Protein AF-A0A6H1TUM7-F1 (afdb_monomer)

Solvent-accessible surface area (backbone atoms only — not comparable to full-atom values): 3589 Å² total; per-residue (Å²): 132,90,58,77,64,56,61,51,48,51,48,52,51,26,69,76,66,36,39,40,32,55,65,56,48,53,50,50,62,59,49,71,78,49,98,64,56,75,65,57,52,49,52,48,51,50,53,54,52,33,38,78,70,64,69,26,46,82,38,83,118

Structure (mmCIF, N/CA/C/O backbone):
data_AF-A0A6H1TUM7-F1
#
_entry.id   AF-A0A6H1TUM7-F1
#
loop_
_atom_site.group_PDB
_atom_site.id
_atom_site.type_symbol
_atom_site.label_atom_id
_atom_site.label_alt_id
_atom_site.label_comp_id
_atom_site.label_asym_id
_atom_site.label_entity_id
_atom_site.label_seq_id
_atom_site.pdbx_PDB_ins_code
_atom_site.Cartn_x
_atom_site.Cartn_y
_atom_site.Cartn_z
_atom_site.occupancy
_atom_site.B_iso_or_equiv
_atom_site.auth_seq_id
_atom_site.auth_comp_id
_atom_site.auth_asym_id
_atom_site.auth_atom_id
_atom_site.pdbx_PDB_model_num
ATOM 1 N N . MET A 1 1 ? -1.805 -10.150 15.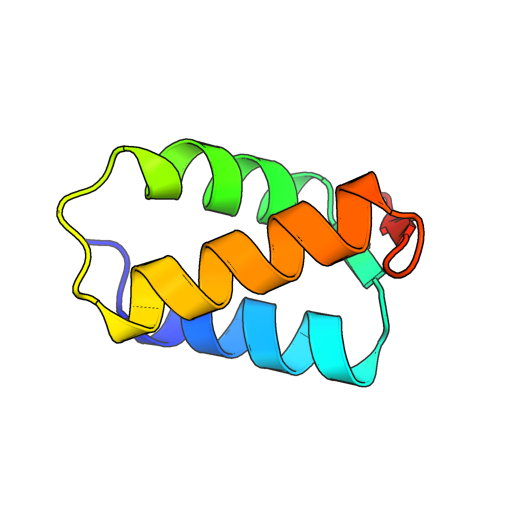919 1.00 44.62 1 MET A N 1
ATOM 2 C CA . MET A 1 1 ? -2.028 -8.702 15.726 1.00 44.62 1 MET A CA 1
ATOM 3 C C . MET A 1 1 ? -1.060 -8.230 14.657 1.00 44.62 1 MET A C 1
ATOM 5 O O . MET A 1 1 ? 0.133 -8.415 14.852 1.00 44.62 1 MET A O 1
ATOM 9 N N . LEU A 1 2 ? -1.547 -7.714 13.527 1.00 49.31 2 LEU A N 1
ATOM 10 C CA . LEU A 1 2 ? -0.685 -7.021 12.562 1.00 49.31 2 LEU A CA 1
ATOM 11 C C . LEU A 1 2 ? -0.237 -5.719 13.236 1.00 49.31 2 LEU A C 1
ATOM 13 O O . LEU A 1 2 ? -1.077 -4.987 13.760 1.00 49.31 2 LEU A O 1
ATOM 17 N N . SER A 1 3 ? 1.070 -5.500 13.353 1.00 58.56 3 SER A N 1
ATOM 18 C CA . SER A 1 3 ? 1.600 -4.346 14.074 1.00 58.56 3 SER A CA 1
ATOM 19 C C . SER A 1 3 ? 1.465 -3.092 13.209 1.00 58.56 3 SER A C 1
ATOM 21 O O . SER A 1 3 ? 1.706 -3.128 12.005 1.00 58.56 3 SER A O 1
ATOM 23 N N . ASN A 1 4 ? 1.113 -1.975 13.847 1.00 66.12 4 ASN A N 1
ATOM 24 C CA . ASN A 1 4 ? 1.009 -0.618 13.284 1.00 66.12 4 ASN A CA 1
ATOM 25 C C . ASN A 1 4 ? 2.183 -0.269 12.324 1.00 66.12 4 ASN A C 1
ATOM 27 O O . ASN A 1 4 ? 2.013 0.390 11.300 1.00 66.12 4 ASN A O 1
ATOM 31 N N . SER A 1 5 ? 3.361 -0.842 12.596 1.00 77.50 5 SER A N 1
ATOM 32 C CA . SER A 1 5 ? 4.577 -0.776 11.774 1.00 77.50 5 SER A CA 1
ATOM 33 C C . SER A 1 5 ? 4.392 -1.187 10.307 1.00 77.50 5 SER A C 1
ATOM 35 O O . SER A 1 5 ? 5.013 -0.590 9.434 1.00 77.50 5 SER A O 1
ATOM 37 N N . GLN A 1 6 ? 3.563 -2.191 10.006 1.00 85.38 6 GLN A N 1
ATOM 38 C CA . GLN A 1 6 ? 3.462 -2.740 8.647 1.00 85.38 6 GLN A CA 1
ATOM 39 C C . GLN A 1 6 ? 2.709 -1.807 7.690 1.00 85.38 6 GLN A C 1
ATOM 41 O O . GLN A 1 6 ? 3.100 -1.670 6.535 1.00 85.38 6 GLN A O 1
ATOM 46 N N . ILE A 1 7 ? 1.652 -1.129 8.154 1.00 88.00 7 ILE A N 1
ATOM 47 C CA . ILE A 1 7 ? 0.908 -0.160 7.324 1.00 88.00 7 ILE A CA 1
ATOM 48 C C . ILE A 1 7 ? 1.807 1.029 6.985 1.00 88.00 7 ILE A C 1
ATOM 50 O O . ILE A 1 7 ? 1.820 1.490 5.844 1.00 88.00 7 ILE A O 1
ATOM 54 N N . GLN A 1 8 ? 2.563 1.508 7.975 1.00 91.12 8 GLN A N 1
ATOM 55 C CA . GLN A 1 8 ? 3.499 2.613 7.798 1.00 91.12 8 GLN A CA 1
ATOM 56 C C . GLN A 1 8 ? 4.614 2.253 6.816 1.00 91.12 8 GLN A C 1
ATOM 58 O O . GLN A 1 8 ? 4.915 3.046 5.929 1.00 91.12 8 GLN A O 1
ATOM 63 N N . GLU A 1 9 ? 5.183 1.052 6.922 1.00 93.00 9 GLU A N 1
ATOM 64 C CA . 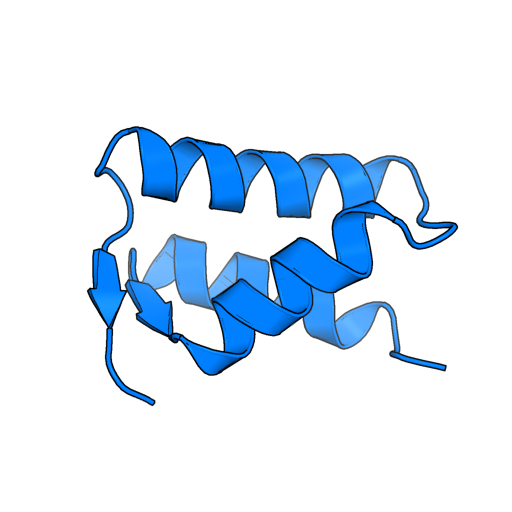GLU A 1 9 ? 6.219 0.578 6.003 1.00 93.00 9 GLU A CA 1
ATOM 65 C C . GLU A 1 9 ? 5.710 0.502 4.557 1.00 93.00 9 GLU A C 1
ATOM 67 O O . GLU A 1 9 ? 6.331 1.073 3.659 1.00 93.00 9 GLU A O 1
ATOM 72 N N . VAL A 1 10 ? 4.535 -0.101 4.333 1.00 93.12 10 VAL A N 1
ATOM 73 C CA . VAL A 1 10 ? 3.905 -0.142 3.001 1.00 93.12 10 VAL A CA 1
ATOM 74 C C . VAL A 1 10 ? 3.636 1.271 2.486 1.00 93.12 10 VAL A C 1
ATOM 76 O O . VAL A 1 10 ? 3.898 1.565 1.323 1.00 93.12 10 VAL A O 1
ATOM 79 N N . PHE A 1 11 ? 3.156 2.176 3.342 1.00 93.44 11 PHE A N 1
ATOM 80 C CA . PHE A 1 11 ? 2.910 3.565 2.964 1.00 93.44 11 PHE A CA 1
ATOM 81 C C . PHE A 1 11 ? 4.187 4.299 2.546 1.00 93.44 11 PHE A C 1
ATOM 83 O O . PHE A 1 11 ? 4.186 4.981 1.517 1.00 93.44 11 PHE A O 1
ATOM 90 N N . ILE A 1 12 ? 5.273 4.154 3.308 1.00 94.12 12 ILE A N 1
ATOM 91 C CA . ILE A 1 12 ? 6.570 4.767 3.005 1.00 94.12 12 ILE A CA 1
ATOM 92 C C . ILE A 1 12 ? 7.114 4.202 1.691 1.00 94.12 12 ILE A C 1
ATOM 94 O O . ILE A 1 12 ? 7.414 4.967 0.773 1.00 94.12 12 ILE A O 1
ATOM 98 N N . ASN A 1 13 ? 7.166 2.876 1.558 1.00 95.31 13 ASN A N 1
ATOM 99 C CA . ASN A 1 13 ? 7.706 2.213 0.373 1.00 95.31 13 ASN A CA 1
ATOM 100 C C . ASN A 1 13 ? 6.897 2.547 -0.883 1.00 95.31 13 ASN A C 1
ATOM 102 O O . ASN A 1 13 ? 7.481 2.891 -1.914 1.00 95.31 13 ASN A O 1
ATOM 106 N N . ALA A 1 14 ? 5.565 2.527 -0.799 1.00 95.31 14 ALA A N 1
ATOM 107 C CA . ALA 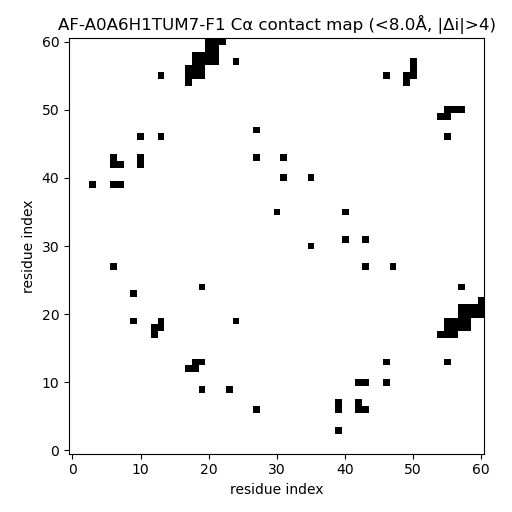A 1 14 ? 4.697 2.894 -1.912 1.00 95.31 14 ALA A CA 1
ATOM 108 C C . ALA A 1 14 ? 4.840 4.372 -2.292 1.00 95.31 14 ALA A C 1
ATOM 110 O O . ALA A 1 14 ? 4.874 4.697 -3.473 1.00 95.31 14 ALA A O 1
ATOM 111 N N . SER A 1 15 ? 4.985 5.272 -1.316 1.00 93.69 15 SER A N 1
ATOM 112 C CA . SER A 1 15 ? 5.164 6.704 -1.589 1.00 93.69 15 SER A CA 1
ATOM 113 C C . SER A 1 15 ? 6.505 7.012 -2.257 1.00 93.69 15 SER A C 1
ATOM 115 O O . SER A 1 15 ? 6.567 7.879 -3.126 1.00 93.69 15 SER A O 1
ATOM 117 N N . LEU A 1 16 ? 7.568 6.299 -1.872 1.00 95.62 16 LEU A N 1
ATOM 118 C CA . LEU A 1 16 ? 8.903 6.474 -2.448 1.00 95.62 16 LEU A CA 1
ATOM 119 C C . LEU A 1 16 ? 9.026 5.837 -3.834 1.00 95.62 16 LEU A C 1
ATOM 121 O O . LEU A 1 16 ? 9.638 6.414 -4.729 1.00 95.62 16 LEU A O 1
ATOM 125 N N . SER A 1 17 ? 8.459 4.644 -4.014 1.00 96.75 17 SER A N 1
ATOM 126 C CA . SER A 1 17 ? 8.612 3.865 -5.247 1.00 96.75 17 SER A CA 1
ATOM 127 C C . SER A 1 17 ? 7.490 4.073 -6.262 1.00 96.75 17 SER A C 1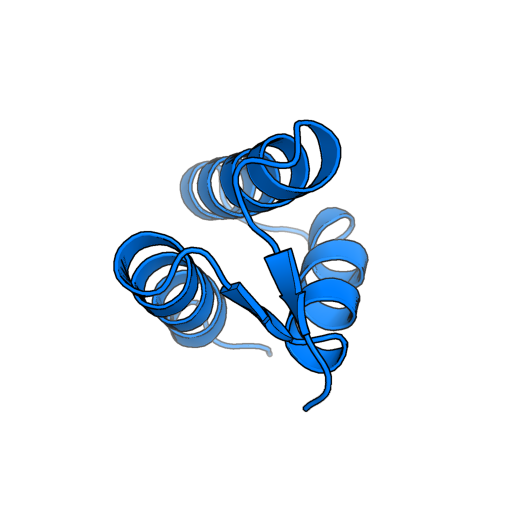
ATOM 129 O O . SER A 1 17 ? 7.651 3.683 -7.418 1.00 96.75 17 SER A O 1
ATOM 131 N N . GLN A 1 18 ? 6.356 4.638 -5.835 1.00 96.88 18 GLN A N 1
ATOM 132 C CA . GLN A 1 18 ? 5.093 4.689 -6.583 1.00 96.88 18 GLN A CA 1
ATOM 133 C C . GLN A 1 18 ? 4.623 3.299 -7.046 1.00 96.88 18 GLN A C 1
ATOM 135 O O . GLN A 1 18 ? 3.935 3.155 -8.058 1.00 96.88 18 GLN A O 1
ATOM 140 N N . LYS A 1 19 ? 5.010 2.252 -6.311 1.00 97.38 19 LYS A N 1
ATOM 141 C CA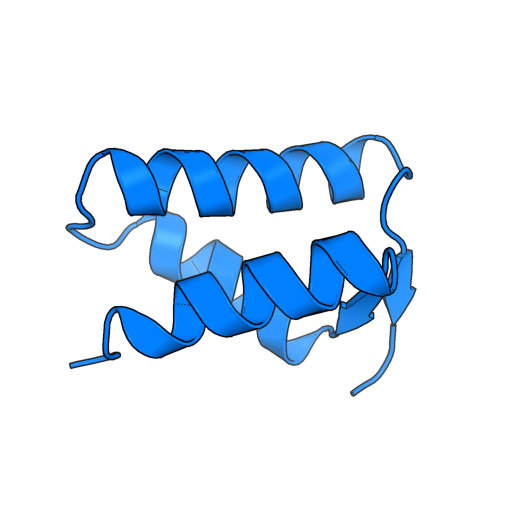 . LYS A 1 19 ? 4.677 0.856 -6.594 1.00 97.38 19 LYS A CA 1
ATOM 142 C C . LYS A 1 19 ? 4.065 0.206 -5.365 1.00 97.38 19 LYS A C 1
ATOM 144 O O . LYS A 1 19 ? 4.468 0.479 -4.241 1.00 97.38 19 LYS A O 1
ATOM 149 N N . VAL A 1 20 ? 3.104 -0.676 -5.603 1.00 96.75 20 VAL A N 1
ATOM 150 C CA . VAL A 1 20 ? 2.485 -1.522 -4.580 1.00 96.75 20 VAL A CA 1
ATOM 151 C C . VAL A 1 20 ? 2.468 -2.943 -5.119 1.00 96.75 20 VAL A C 1
ATOM 153 O O . VAL A 1 20 ? 2.013 -3.182 -6.236 1.00 96.75 20 VAL A O 1
ATOM 156 N N . THR A 1 21 ? 2.976 -3.904 -4.359 1.00 96.50 21 THR A N 1
ATOM 157 C CA . THR A 1 21 ? 2.915 -5.312 -4.760 1.00 96.50 21 THR A CA 1
ATOM 158 C C . THR A 1 21 ? 1.497 -5.864 -4.601 1.00 96.50 21 THR A C 1
ATOM 160 O O . THR A 1 21 ? 0.716 -5.392 -3.774 1.00 96.50 21 THR A O 1
ATOM 163 N N . HIS A 1 22 ? 1.154 -6.928 -5.329 1.00 94.69 22 HIS A N 1
ATOM 164 C CA . HIS A 1 22 ? -0.141 -7.607 -5.155 1.00 94.69 22 HIS A CA 1
ATOM 165 C C . HIS A 1 22 ? -0.364 -8.099 -3.716 1.00 94.69 22 HIS A C 1
ATOM 167 O O . HIS A 1 22 ? -1.479 -8.041 -3.196 1.00 94.69 22 HIS A O 1
ATOM 173 N N . ARG A 1 23 ? 0.702 -8.550 -3.042 1.00 93.75 23 ARG A N 1
ATOM 174 C CA . ARG A 1 23 ? 0.648 -8.952 -1.632 1.00 93.75 23 ARG A CA 1
ATOM 175 C C . ARG A 1 23 ? 0.270 -7.783 -0.721 1.00 93.75 23 ARG A C 1
ATOM 177 O O . ARG A 1 23 ? -0.619 -7.934 0.114 1.00 93.75 23 ARG A O 1
ATOM 184 N N . GLU A 1 24 ? 0.931 -6.639 -0.877 1.00 94.62 24 GLU A N 1
ATOM 185 C CA . GLU A 1 24 ? 0.632 -5.427 -0.105 1.00 94.62 24 GLU A CA 1
ATOM 186 C C . GLU A 1 24 ? -0.769 -4.908 -0.413 1.00 94.62 24 GLU A C 1
ATOM 188 O O . GLU A 1 24 ? -1.503 -4.546 0.500 1.00 94.62 24 GLU A O 1
ATOM 193 N N . TRP A 1 25 ? -1.180 -4.946 -1.680 1.00 94.12 25 TRP A N 1
ATOM 194 C CA . TRP A 1 25 ? -2.529 -4.574 -2.084 1.00 94.12 25 TRP A CA 1
ATOM 195 C C . TRP A 1 25 ? -3.590 -5.402 -1.358 1.00 94.12 25 TRP A C 1
ATOM 197 O O . TRP A 1 25 ? -4.487 -4.846 -0.727 1.00 94.12 25 TRP A O 1
ATOM 207 N N . ASN A 1 26 ? -3.453 -6.729 -1.365 1.00 92.88 26 ASN A N 1
ATOM 208 C CA . ASN A 1 26 ? -4.383 -7.622 -0.674 1.00 92.88 26 ASN A CA 1
ATOM 209 C C . ASN A 1 26 ? -4.405 -7.376 0.841 1.00 92.88 26 ASN A C 1
ATOM 211 O O . ASN A 1 26 ? -5.474 -7.385 1.456 1.00 92.88 26 ASN A O 1
ATOM 215 N N . LEU A 1 27 ? -3.239 -7.112 1.440 1.00 91.50 27 LEU A N 1
ATOM 216 C CA . LEU A 1 27 ? -3.135 -6.734 2.847 1.00 91.50 27 LEU A CA 1
ATOM 217 C C . LEU A 1 27 ? -3.918 -5.444 3.132 1.00 91.50 27 LEU A C 1
ATOM 219 O O . LEU A 1 27 ? -4.728 -5.418 4.056 1.00 91.50 27 LEU A O 1
ATOM 223 N N . LEU A 1 28 ? -3.719 -4.396 2.330 1.00 92.25 28 LEU A N 1
ATOM 224 C CA . LEU A 1 28 ? -4.406 -3.110 2.482 1.00 92.25 28 LEU A CA 1
ATOM 225 C C . LEU A 1 28 ? -5.929 -3.253 2.338 1.00 92.25 28 LEU A C 1
ATOM 227 O O . LEU A 1 28 ? -6.671 -2.684 3.141 1.00 92.25 28 LEU A O 1
ATOM 231 N N . GLN A 1 29 ? -6.395 -4.050 1.371 1.00 91.00 29 GLN A N 1
ATOM 232 C CA . GLN A 1 29 ? -7.822 -4.326 1.166 1.00 91.00 29 GLN A CA 1
ATOM 233 C C . GLN A 1 29 ? -8.447 -5.046 2.368 1.00 91.00 29 GLN A C 1
ATOM 235 O O . GLN A 1 29 ? -9.518 -4.656 2.835 1.00 91.00 29 GLN A O 1
ATOM 240 N N . HIS A 1 30 ? -7.761 -6.047 2.926 1.00 90.25 30 HIS A N 1
ATOM 241 C CA . HIS A 1 30 ? -8.218 -6.734 4.136 1.00 90.25 30 HIS A CA 1
ATOM 242 C C . HIS A 1 30 ? -8.255 -5.790 5.349 1.00 90.25 30 HIS A C 1
ATOM 244 O O . HIS A 1 30 ? -9.222 -5.763 6.112 1.00 90.25 30 HIS A O 1
ATOM 250 N N . LEU A 1 31 ? -7.223 -4.957 5.496 1.00 89.12 31 LEU A N 1
ATOM 251 C CA . LEU A 1 31 ? -7.089 -4.009 6.597 1.00 89.12 31 LEU A CA 1
ATOM 252 C C . LEU A 1 31 ? -8.136 -2.886 6.580 1.00 89.12 31 LEU A C 1
ATOM 254 O O . LEU A 1 31 ? -8.427 -2.329 7.636 1.00 89.12 31 LEU A O 1
ATOM 258 N N . MET A 1 32 ? -8.772 -2.579 5.444 1.00 86.19 32 MET A N 1
ATOM 259 C CA . MET A 1 32 ? -9.869 -1.600 5.411 1.00 86.19 32 MET A CA 1
ATOM 260 C C . MET A 1 32 ? -11.064 -1.983 6.298 1.00 86.19 32 MET A C 1
ATOM 262 O O . MET A 1 32 ? -11.800 -1.096 6.733 1.00 86.19 32 MET A O 1
ATOM 266 N N . GLN A 1 33 ? -11.258 -3.277 6.569 1.00 86.19 33 GLN A N 1
ATOM 267 C CA . GLN A 1 33 ? -12.334 -3.780 7.431 1.00 86.19 33 GLN A CA 1
ATOM 268 C C . GLN A 1 33 ? -11.899 -3.943 8.898 1.00 86.19 33 GLN A C 1
ATOM 270 O O . GLN A 1 33 ? -12.728 -4.229 9.761 1.00 86.19 33 GLN A O 1
ATOM 275 N N . ALA A 1 34 ? -10.613 -3.752 9.202 1.00 87.69 34 ALA A N 1
ATOM 276 C CA . ALA A 1 34 ? -10.072 -3.921 10.543 1.00 87.69 34 ALA A CA 1
ATOM 277 C C . ALA A 1 34 ? -10.367 -2.702 11.449 1.00 87.69 34 ALA A C 1
ATOM 279 O O . ALA A 1 34 ? -10.548 -1.575 10.963 1.00 87.69 34 ALA A O 1
ATOM 280 N N . PRO A 1 35 ? -10.389 -2.883 12.786 1.00 89.00 35 PRO A N 1
ATOM 281 C CA . PRO A 1 35 ? -10.557 -1.796 13.749 1.00 89.00 35 PRO A CA 1
ATOM 282 C C . PRO A 1 35 ? -9.274 -0.954 13.870 1.00 89.00 35 PRO A C 1
ATOM 284 O O . PRO A 1 35 ? -8.584 -0.977 14.883 1.00 89.00 35 PRO A O 1
ATOM 287 N N . LEU A 1 36 ? -8.955 -0.212 12.811 1.00 88.81 36 LEU A N 1
ATOM 288 C CA . LEU A 1 36 ? -7.795 0.673 12.727 1.00 88.81 36 LEU A CA 1
ATOM 289 C C . LEU A 1 36 ? -8.089 2.067 13.284 1.00 88.81 36 LEU A C 1
ATOM 291 O O . LEU A 1 36 ? -9.234 2.554 13.249 1.00 88.81 36 LEU A O 1
ATOM 295 N N . ASN A 1 37 ? -7.033 2.739 13.734 1.00 92.12 37 ASN A N 1
ATOM 296 C CA . ASN A 1 37 ? -7.092 4.137 14.127 1.00 92.12 37 ASN A CA 1
ATOM 297 C C . ASN A 1 37 ? -7.293 5.053 12.896 1.00 92.12 37 ASN A C 1
ATOM 299 O O . ASN A 1 37 ? -7.285 4.625 11.738 1.00 92.12 37 ASN A O 1
ATOM 303 N N . GLN A 1 38 ? -7.545 6.341 13.140 1.00 91.25 38 GLN A N 1
ATOM 304 C CA . GLN A 1 38 ? -7.852 7.292 12.065 1.00 91.25 38 GLN A CA 1
ATOM 305 C C . GLN A 1 38 ? -6.665 7.552 11.128 1.00 91.25 38 GLN A C 1
ATOM 307 O O . GLN A 1 38 ? -6.871 7.785 9.937 1.00 91.25 38 GLN A O 1
ATOM 312 N N . GLU A 1 39 ? -5.440 7.521 11.642 1.0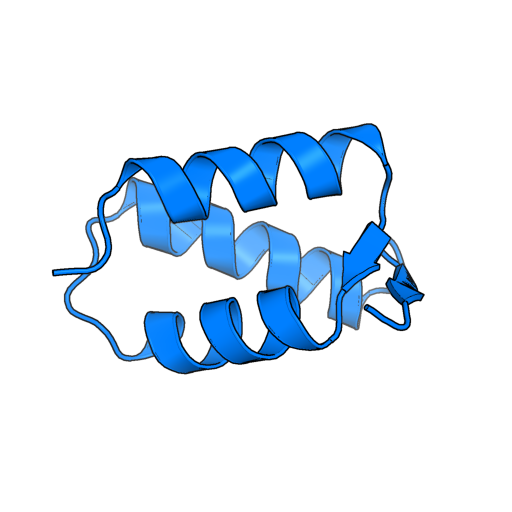0 92.06 39 GLU A N 1
ATOM 313 C CA . GLU A 1 39 ? -4.227 7.751 10.860 1.00 92.06 39 GLU A CA 1
ATOM 314 C C . GLU A 1 39 ? -3.974 6.592 9.891 1.00 92.06 39 GLU A C 1
ATOM 316 O O . GLU A 1 39 ? -3.832 6.809 8.689 1.00 92.06 39 GLU A O 1
ATOM 321 N N . GLU A 1 40 ? -4.051 5.358 10.383 1.00 91.75 40 GLU A N 1
ATOM 322 C CA . GLU A 1 40 ? -3.938 4.133 9.588 1.00 91.75 40 GLU A CA 1
ATOM 323 C C . GLU A 1 40 ? -4.987 4.091 8.472 1.00 91.75 40 GLU A C 1
ATOM 325 O O . GLU A 1 40 ? -4.658 3.876 7.304 1.00 91.75 40 GLU A O 1
ATOM 330 N N . LYS A 1 41 ? -6.251 4.393 8.797 1.00 92.75 41 LYS A N 1
ATOM 331 C CA . LYS A 1 41 ? -7.330 4.472 7.799 1.00 92.75 41 LYS A CA 1
ATOM 332 C C . LYS A 1 41 ? -7.036 5.504 6.716 1.00 92.75 41 LYS A C 1
ATOM 334 O O . LYS A 1 41 ? -7.332 5.262 5.546 1.00 92.75 41 LYS A O 1
ATOM 339 N N . ARG A 1 42 ? -6.465 6.655 7.082 1.00 93.62 42 ARG A N 1
ATOM 340 C CA . ARG A 1 42 ? -6.064 7.686 6.113 1.00 93.62 42 ARG A CA 1
ATOM 341 C C . ARG A 1 42 ? -4.912 7.205 5.236 1.00 93.62 42 ARG A C 1
ATOM 343 O O . ARG A 1 42 ? -4.988 7.406 4.027 1.00 93.62 42 ARG A O 1
ATOM 350 N N . MET A 1 43 ? -3.892 6.559 5.805 1.00 94.75 43 MET A N 1
ATOM 351 C CA . MET A 1 43 ? -2.764 6.008 5.042 1.00 94.75 43 MET A CA 1
ATOM 352 C C . MET A 1 43 ? -3.240 4.986 4.008 1.00 94.75 43 MET A C 1
ATOM 354 O O . MET A 1 43 ? -2.964 5.154 2.821 1.00 94.75 43 MET A O 1
ATOM 358 N N . ILE A 1 44 ? -4.039 3.998 4.427 1.00 94.38 44 ILE A N 1
ATOM 359 C CA . ILE A 1 44 ? -4.572 2.965 3.527 1.00 94.38 44 ILE A CA 1
ATOM 360 C C . ILE A 1 44 ? -5.402 3.597 2.407 1.00 94.38 44 ILE A C 1
ATOM 362 O O . ILE A 1 44 ? -5.150 3.329 1.234 1.00 94.38 44 ILE A O 1
ATOM 366 N N . ARG A 1 45 ? -6.347 4.490 2.739 1.00 94.75 45 ARG A N 1
ATOM 367 C CA . ARG A 1 45 ? -7.184 5.160 1.728 1.00 94.75 45 ARG A CA 1
ATOM 368 C C . ARG A 1 45 ? -6.366 5.951 0.715 1.00 94.75 45 ARG A C 1
ATOM 370 O O . ARG A 1 45 ? -6.737 5.972 -0.452 1.00 94.75 45 ARG A O 1
ATOM 377 N N . ARG A 1 46 ? -5.276 6.602 1.137 1.00 95.38 46 ARG A N 1
ATOM 378 C CA . ARG A 1 46 ? -4.396 7.333 0.214 1.00 95.38 46 ARG A CA 1
ATOM 379 C C . ARG A 1 46 ? -3.733 6.387 -0.779 1.00 95.38 46 ARG A C 1
ATOM 381 O O . ARG A 1 46 ? -3.765 6.687 -1.963 1.00 95.38 46 ARG A O 1
ATOM 388 N N . ILE A 1 47 ? -3.194 5.255 -0.324 1.00 95.56 47 ILE A N 1
ATOM 389 C CA . ILE A 1 47 ? -2.577 4.270 -1.227 1.00 95.56 47 ILE A CA 1
ATOM 390 C C . ILE A 1 47 ? -3.620 3.706 -2.193 1.00 95.56 47 ILE A C 1
ATOM 392 O O . ILE A 1 47 ? -3.387 3.711 -3.397 1.00 95.56 47 ILE A O 1
ATOM 396 N N . VAL A 1 48 ? -4.778 3.279 -1.677 1.00 94.12 48 VAL A N 1
ATOM 397 C CA . VAL A 1 48 ? -5.879 2.741 -2.494 1.00 94.12 48 VAL A CA 1
ATOM 398 C C . VAL A 1 48 ? -6.296 3.738 -3.568 1.00 94.12 48 VAL A C 1
ATOM 400 O O . VAL A 1 48 ? -6.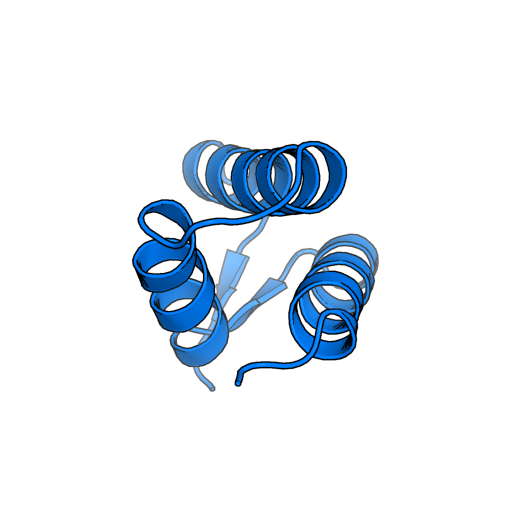300 3.402 -4.747 1.00 94.12 48 VAL A O 1
ATOM 403 N N . HIS A 1 49 ? -6.531 4.994 -3.186 1.00 95.88 49 HIS A N 1
ATOM 404 C CA . HIS A 1 49 ? -6.913 6.019 -4.148 1.00 95.88 49 HIS A CA 1
ATOM 405 C C . HIS A 1 49 ? -5.809 6.315 -5.172 1.00 95.88 49 HIS A C 1
ATOM 407 O O . HIS A 1 49 ? -6.109 6.507 -6.346 1.00 95.88 49 HIS A O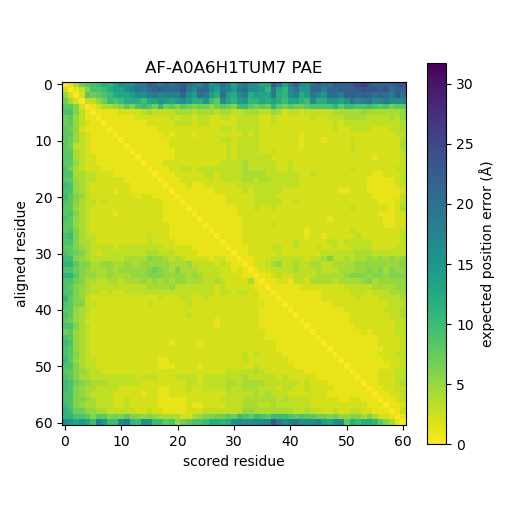 1
ATOM 413 N N . SER A 1 50 ? -4.537 6.338 -4.761 1.00 96.31 50 SER A N 1
ATOM 414 C CA . SER A 1 50 ? -3.411 6.521 -5.685 1.00 96.31 50 SER A CA 1
ATOM 415 C C . SER A 1 50 ? -3.314 5.388 -6.710 1.00 96.31 50 SER A C 1
ATOM 417 O O . SER A 1 50 ? -3.012 5.653 -7.870 1.00 96.31 50 SER A O 1
ATOM 419 N N . VAL A 1 51 ? -3.591 4.144 -6.312 1.00 94.94 51 VAL A N 1
ATOM 420 C CA . VAL A 1 51 ? -3.636 2.996 -7.230 1.00 94.94 51 VAL A CA 1
ATOM 421 C C . VAL A 1 51 ? -4.825 3.112 -8.189 1.00 94.94 51 VAL A C 1
ATOM 423 O O . VAL A 1 51 ? -4.627 3.036 -9.398 1.00 94.94 51 VAL A O 1
ATOM 426 N N . ASP A 1 52 ? -6.032 3.397 -7.688 1.00 93.44 52 ASP A N 1
ATOM 427 C CA . ASP A 1 52 ? -7.244 3.536 -8.518 1.00 93.44 52 ASP A CA 1
ATOM 428 C C . ASP A 1 52 ? -7.124 4.661 -9.562 1.00 93.44 52 ASP A C 1
ATOM 430 O O . ASP A 1 52 ? -7.692 4.590 -10.652 1.00 93.44 52 ASP A O 1
ATOM 434 N N . ARG A 1 53 ? -6.378 5.725 -9.234 1.00 95.88 53 ARG A N 1
ATOM 435 C CA . ARG A 1 53 ? -6.088 6.851 -10.137 1.00 95.88 53 ARG A CA 1
ATOM 436 C C 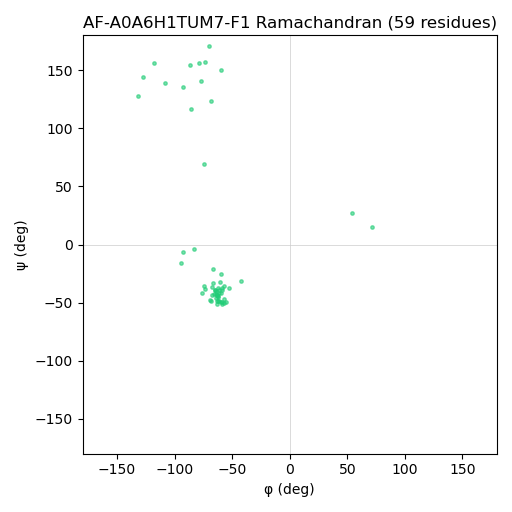. ARG A 1 53 ? -4.922 6.589 -11.093 1.00 95.88 53 ARG A C 1
ATOM 438 O O . ARG A 1 53 ? -4.631 7.451 -11.919 1.00 95.88 53 ARG A O 1
ATOM 445 N N . GLY A 1 54 ? -4.246 5.447 -10.975 1.00 95.12 54 GLY A N 1
ATOM 446 C CA . GLY A 1 54 ? -3.067 5.105 -11.769 1.00 95.12 54 GLY A CA 1
ATOM 447 C C . GLY A 1 54 ? -1.811 5.899 -11.403 1.00 95.12 54 GLY A C 1
ATOM 448 O O . GLY A 1 54 ? -0.859 5.918 -12.176 1.00 95.12 54 GLY A O 1
ATOM 449 N N . TRP A 1 55 ? -1.787 6.568 -10.246 1.00 95.88 55 TRP A N 1
ATOM 450 C CA . TRP A 1 55 ? -0.584 7.238 -9.742 1.00 95.88 55 TRP A CA 1
ATOM 451 C C . TRP A 1 55 ? 0.426 6.233 -9.203 1.00 95.88 55 TRP A C 1
ATOM 453 O O . TRP A 1 55 ? 1.626 6.442 -9.348 1.00 95.88 55 TRP A O 1
ATOM 463 N N . PHE A 1 56 ? -0.055 5.150 -8.586 1.00 97.19 56 PHE A N 1
ATOM 464 C CA . PHE A 1 56 ? 0.776 4.028 -8.156 1.00 97.19 56 PHE A CA 1
ATOM 465 C C . PHE A 1 56 ? 0.523 2.815 -9.047 1.00 97.19 56 PHE A C 1
ATOM 467 O O . PHE A 1 56 ? -0.617 2.508 -9.391 1.00 97.19 56 PHE A O 1
ATOM 474 N N . SER A 1 57 ? 1.595 2.105 -9.393 1.00 97.12 57 SER A N 1
ATOM 475 C CA . SER A 1 57 ? 1.524 0.886 -10.199 1.00 97.12 57 SER A CA 1
ATOM 476 C C . SER A 1 57 ? 1.423 -0.357 -9.322 1.00 97.12 57 SER A C 1
ATOM 478 O O . SER A 1 57 ? 2.183 -0.517 -8.366 1.00 97.12 57 SER A O 1
ATOM 480 N N . LEU A 1 58 ? 0.525 -1.269 -9.689 1.00 95.81 58 LEU A N 1
ATOM 481 C CA . LEU A 1 58 ? 0.398 -2.581 -9.060 1.00 95.81 58 LEU A CA 1
ATOM 482 C C . LEU A 1 58 ? 1.382 -3.556 -9.721 1.00 95.81 58 LEU A C 1
ATOM 484 O O . LEU A 1 58 ? 1.293 -3.809 -10.921 1.00 95.81 58 LEU A O 1
ATOM 488 N N . VAL A 1 59 ? 2.347 -4.071 -8.958 1.00 95.69 59 VAL A N 1
ATOM 489 C CA . VAL A 1 59 ? 3.446 -4.907 -9.478 1.00 95.69 59 VAL A CA 1
ATOM 490 C C . VAL A 1 59 ? 3.422 -6.316 -8.892 1.00 95.69 59 VAL A C 1
ATOM 492 O O . VAL A 1 59 ? 2.852 -6.558 -7.823 1.00 95.69 59 VAL A O 1
ATOM 495 N N . ALA A 1 60 ? 4.013 -7.278 -9.603 1.00 90.00 60 ALA A N 1
ATOM 496 C CA . ALA A 1 60 ? 4.234 -8.617 -9.058 1.00 90.00 60 ALA A CA 1
ATOM 497 C C . ALA A 1 60 ? 5.119 -8.551 -7.796 1.00 90.00 60 ALA A C 1
ATOM 499 O O . ALA A 1 60 ? 5.908 -7.616 -7.643 1.00 90.00 60 ALA A O 1
ATOM 500 N N . SER A 1 61 ? 4.914 -9.503 -6.882 1.00 74.31 61 SER A N 1
ATOM 501 C CA . SER A 1 61 ? 5.683 -9.637 -5.635 1.00 74.31 61 SER A CA 1
ATOM 502 C C . SER A 1 61 ? 7.096 -10.150 -5.867 1.00 74.31 61 SER A C 1
ATOM 504 O O . SER A 1 61 ? 7.274 -10.963 -6.799 1.00 74.31 61 SER A O 1
#

Organism: NCBI:txid2064643

Foldseek 3Di:
DPDPVVLVVQLVCCVVVLEHEPVRVVVLVVCCPPPDDPVSNVSSVVNVVCVVVVSGYYDHD

pLDDT: mean 90.17, std 10.53, range [44.62, 97.38]

Mean predicted aligned error: 3.64 Å

Sequence (61 aa):
MLSNSQIQEVFINASLSQKVTHREWNLLQHLMQAPLNQEEKRMIRRIVHSVDRGWFSLVAS

Secondary structure (DSSP, 8-state):
---HHHHHHHHHHHHHHSEEEHHHHHHHHHHTTS---HHHHHHHHHHHHHHHTTSSEEE--

Radius of gyration: 10.61 Å; Cα contacts (8 Å, |Δi|>4): 52; chains: 1; bounding box: 21×17×28 Å